Protein AF-A0A8T1A7E8-F1 (afdb_monomer_lite)

pLDDT: mean 85.52, std 10.25, range [52.66, 98.12]

Radius of gyration: 16.49 Å; chains: 1; bounding box: 48×27×38 Å

Sequence (115 aa):
MAKSTIYSALDLRDGFYQILMRESDIALTVVSTPSGMLWDSVRDFAPSYFDDVFVHSRAVNGKTDIEVHKEHLRKLLGLMRKHKLYANLKKCIFGASEIPILGCLIGKNGVRPDP

InterPro domains:
  IPR043128 Reverse transcriptase/Diguanylate cyclase domain [G3DSA:3.30.70.270] (1-112)
  IPR043502 DNA/RNA polymerase superfamily [SSF56672] (3-115)
  IPR053134 RNA-directed DNA polymerase homolog [PTHR24559] (2-99)

Foldseek 3Di:
DAPFQWKKKFFWDPDFDQAFDDPVCVQVVFDADPVGTCCVVCVVPDTDGDTMDMDTAQDDPNDHRVVRLVVVVVVVVVVCVVSVTHTPPVPIDGTDQWDDDPQWIAHNVGIGGDD

Secondary structure (DSSP, 8-state):
-TT--EEEEEEB-SS--SSBPPHHHHTTTPPEETTEETHHHHTTT---B--EEEEEE---TT--HHHHHHHHHHHHHHHHHHTT--B-TTT-EEEESEEEETTEEEETTEEEE--

Structure (mmCIF, N/CA/C/O backbone):
data_AF-A0A8T1A7E8-F1
#
_entry.id   AF-A0A8T1A7E8-F1
#
loop_
_atom_site.group_PDB
_atom_site.id
_atom_site.type_symbol
_atom_site.label_atom_id
_atom_site.label_alt_id
_atom_site.label_comp_id
_atom_site.label_asym_id
_atom_site.label_entity_id
_atom_site.label_seq_id
_atom_site.pdbx_PDB_ins_code
_atom_site.Cartn_x
_atom_site.Cartn_y
_atom_site.Cartn_z
_atom_site.occupancy
_atom_site.B_iso_or_equiv
_atom_site.auth_seq_id
_atom_site.auth_comp_id
_atom_site.auth_asym_id
_atom_site.auth_atom_id
_atom_site.pdbx_PDB_model_num
ATOM 1 N N . MET A 1 1 ? -5.672 11.685 5.316 1.00 55.97 1 MET A N 1
ATOM 2 C CA . MET A 1 1 ? -4.841 11.040 6.359 1.00 55.97 1 MET A CA 1
ATOM 3 C C . MET A 1 1 ? -5.065 11.605 7.759 1.00 55.97 1 MET A C 1
ATOM 5 O O . MET A 1 1 ? -5.181 10.810 8.682 1.00 55.97 1 MET A O 1
ATOM 9 N N . ALA A 1 2 ? -5.159 12.930 7.950 1.00 52.66 2 ALA A N 1
ATOM 10 C CA . ALA A 1 2 ? -5.427 13.503 9.273 1.00 52.66 2 ALA A CA 1
ATOM 11 C C . ALA A 1 2 ? -6.738 12.940 9.867 1.00 52.66 2 ALA A C 1
ATOM 13 O O . ALA A 1 2 ? -7.798 13.079 9.250 1.00 52.66 2 ALA A O 1
ATOM 14 N N . LYS A 1 3 ? -6.647 12.319 11.054 1.00 66.25 3 LYS A N 1
ATOM 15 C CA . LYS A 1 3 ? -7.718 11.656 11.838 1.00 66.25 3 LYS A CA 1
ATOM 16 C C . LYS A 1 3 ? -8.037 10.184 11.530 1.00 66.25 3 LYS A C 1
ATOM 18 O O . LYS A 1 3 ? -8.961 9.656 12.139 1.00 66.25 3 LYS A O 1
ATOM 23 N N . SER A 1 4 ? -7.316 9.509 10.637 1.00 74.94 4 SER A N 1
ATOM 24 C CA . SER A 1 4 ? -7.371 8.038 10.603 1.00 74.94 4 SER A CA 1
ATOM 25 C C . SER A 1 4 ? -6.609 7.464 11.804 1.00 74.94 4 SER A C 1
ATOM 27 O O . SER A 1 4 ? -5.580 8.007 12.191 1.00 74.94 4 SER A O 1
ATOM 29 N N . THR A 1 5 ? -7.113 6.390 12.414 1.00 84.56 5 THR A N 1
ATOM 30 C CA . THR A 1 5 ? -6.438 5.702 13.538 1.00 84.56 5 THR A CA 1
ATOM 31 C C . THR A 1 5 ? -5.891 4.330 13.150 1.00 84.56 5 THR A C 1
ATOM 33 O O . THR A 1 5 ? -5.144 3.728 13.917 1.00 84.56 5 THR A O 1
ATOM 36 N N . ILE A 1 6 ? -6.259 3.851 11.958 1.00 92.94 6 ILE A N 1
ATOM 37 C CA . ILE A 1 6 ? -5.949 2.519 11.456 1.00 92.94 6 ILE A CA 1
ATOM 38 C C . ILE A 1 6 ? -5.486 2.579 10.000 1.00 92.94 6 ILE A C 1
ATOM 40 O O . ILE A 1 6 ? -6.138 3.179 9.129 1.00 92.94 6 ILE A O 1
ATOM 44 N N . TYR A 1 7 ? -4.359 1.922 9.757 1.00 94.69 7 TYR A N 1
ATOM 45 C CA . TYR A 1 7 ? -3.601 1.964 8.521 1.00 94.69 7 TYR A CA 1
ATOM 46 C C . TYR A 1 7 ? -3.218 0.550 8.078 1.00 94.69 7 TYR A C 1
ATOM 48 O O . TYR A 1 7 ? -3.022 -0.340 8.901 1.00 94.69 7 TYR A O 1
ATOM 56 N N . SER A 1 8 ? -3.105 0.343 6.771 1.00 96.00 8 SER A N 1
ATOM 57 C CA . SER A 1 8 ? -2.500 -0.852 6.185 1.00 96.00 8 SER A CA 1
ATOM 58 C C . SER A 1 8 ? -1.569 -0.439 5.050 1.00 96.00 8 SER A C 1
ATOM 60 O O . SER A 1 8 ? -1.870 0.513 4.331 1.00 96.00 8 SER A O 1
ATOM 62 N N . ALA A 1 9 ? -0.474 -1.166 4.885 1.00 94.56 9 ALA A N 1
ATOM 63 C CA . ALA A 1 9 ? 0.469 -1.036 3.784 1.00 94.56 9 ALA A CA 1
ATOM 64 C C . ALA A 1 9 ? 0.556 -2.390 3.077 1.00 94.56 9 ALA A C 1
ATOM 66 O O . ALA A 1 9 ? 0.787 -3.412 3.724 1.00 94.56 9 ALA A O 1
ATOM 67 N N . LEU A 1 10 ? 0.297 -2.418 1.774 1.00 94.12 10 LEU A N 1
ATOM 68 C CA . LEU A 1 10 ? 0.374 -3.627 0.966 1.00 94.12 10 LEU A CA 1
ATOM 69 C C . LEU A 1 10 ? 1.539 -3.492 -0.006 1.00 94.12 10 LEU A C 1
ATOM 71 O O . LEU A 1 10 ? 1.404 -2.804 -1.014 1.00 94.12 10 LEU A O 1
ATOM 75 N N . ASP A 1 11 ? 2.620 -4.204 0.286 1.00 91.56 11 ASP A N 1
ATOM 76 C CA . ASP A 1 11 ? 3.763 -4.376 -0.611 1.00 91.56 11 ASP A CA 1
ATOM 77 C C . ASP A 1 11 ? 3.347 -5.289 -1.771 1.00 91.56 11 ASP A C 1
ATOM 79 O O . ASP A 1 11 ? 2.941 -6.441 -1.565 1.00 91.56 11 ASP A O 1
ATOM 83 N N . LEU A 1 12 ? 3.356 -4.766 -2.996 1.00 90.12 12 LEU A N 1
ATOM 84 C CA . LEU A 1 12 ? 3.111 -5.537 -4.209 1.00 90.12 12 LEU A CA 1
ATOM 85 C C . LEU A 1 12 ? 4.342 -6.405 -4.511 1.00 90.12 12 LEU A C 1
ATOM 87 O O . LEU A 1 12 ? 5.474 -5.955 -4.422 1.00 90.12 12 LEU A O 1
ATOM 91 N N . ARG A 1 13 ? 4.106 -7.677 -4.867 1.00 81.38 13 ARG A N 1
ATOM 92 C CA . ARG A 1 13 ? 5.120 -8.741 -4.991 1.00 81.38 13 ARG A CA 1
ATOM 93 C C . ARG A 1 13 ? 6.421 -8.268 -5.650 1.00 81.38 13 ARG A C 1
ATOM 95 O O . ARG A 1 13 ? 6.360 -7.650 -6.708 1.00 81.38 13 ARG A O 1
ATOM 102 N N . ASP A 1 14 ? 7.532 -8.762 -5.087 1.00 61.66 14 ASP A N 1
ATOM 103 C CA . ASP A 1 14 ? 8.968 -8.489 -5.328 1.00 61.66 14 ASP A CA 1
ATOM 104 C C . ASP A 1 14 ? 9.472 -8.371 -6.794 1.00 61.66 14 ASP A C 1
ATOM 106 O O . ASP A 1 14 ? 10.647 -8.091 -7.014 1.00 61.66 14 ASP A O 1
ATOM 110 N N . GLY A 1 15 ? 8.628 -8.575 -7.808 1.00 54.75 15 GLY A N 1
ATOM 111 C CA . GLY A 1 15 ? 8.906 -8.274 -9.212 1.00 54.75 15 GLY A CA 1
ATOM 112 C C . GLY A 1 15 ? 8.072 -7.080 -9.672 1.00 54.75 15 GLY A C 1
ATOM 113 O O . GLY A 1 15 ? 6.947 -7.253 -10.142 1.00 54.75 15 GLY A O 1
ATOM 114 N N . PHE A 1 16 ? 8.628 -5.882 -9.522 1.00 63.12 16 PHE A N 1
ATOM 115 C CA . PHE A 1 16 ? 8.121 -4.611 -10.038 1.00 63.12 16 PHE A CA 1
ATOM 116 C C . PHE A 1 16 ? 7.758 -4.686 -11.530 1.00 63.12 16 PHE A C 1
ATOM 118 O O . PHE A 1 16 ? 8.592 -4.379 -12.363 1.00 63.12 16 PHE A O 1
ATOM 125 N N . TYR A 1 17 ? 6.534 -5.096 -11.875 1.00 65.56 17 TYR A N 1
ATOM 126 C CA . TYR A 1 17 ? 5.977 -5.032 -13.243 1.00 65.56 17 TYR A CA 1
ATOM 127 C C . TYR A 1 17 ? 4.440 -4.952 -13.255 1.00 65.56 17 TYR A C 1
ATOM 129 O O . TYR A 1 17 ? 3.800 -5.199 -14.276 1.00 65.56 17 TYR A O 1
ATOM 137 N N . GLN A 1 18 ? 3.813 -4.682 -12.106 1.00 79.94 18 GLN A N 1
ATOM 138 C CA . GLN A 1 18 ? 2.362 -4.845 -11.963 1.00 79.94 18 GLN A CA 1
ATOM 139 C C . GLN A 1 18 ? 1.582 -3.568 -12.293 1.00 79.94 18 GLN A C 1
ATOM 141 O O . GLN A 1 18 ? 0.502 -3.639 -12.878 1.00 79.94 18 GLN A O 1
ATOM 146 N N . ILE A 1 19 ? 2.126 -2.403 -11.928 1.00 81.50 19 ILE A N 1
ATOM 147 C CA . ILE A 1 19 ? 1.506 -1.096 -12.162 1.00 81.50 19 ILE A CA 1
ATOM 148 C C . ILE A 1 19 ? 2.589 -0.145 -12.666 1.00 81.50 19 ILE A C 1
ATOM 150 O O . ILE A 1 19 ? 3.435 0.299 -11.890 1.00 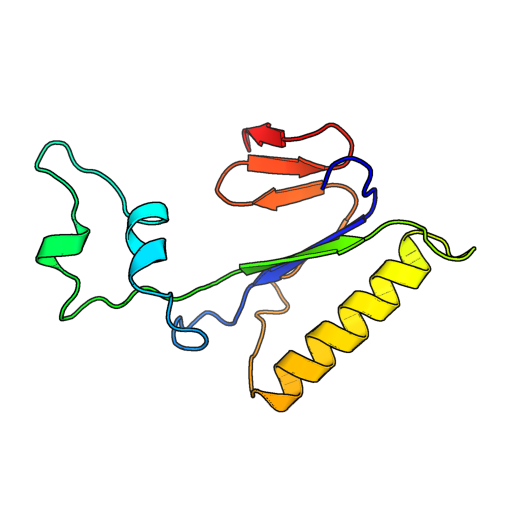81.50 19 ILE A O 1
ATOM 154 N N . LEU A 1 20 ? 2.583 0.134 -13.972 1.00 84.88 20 LEU A N 1
ATOM 155 C CA . LEU A 1 20 ? 3.486 1.113 -14.575 1.00 84.88 20 LEU A CA 1
ATOM 156 C C . LEU A 1 20 ? 3.120 2.509 -14.065 1.00 84.88 20 LEU A C 1
ATOM 158 O O . LEU A 1 20 ? 1.949 2.899 -14.101 1.00 84.88 20 LEU A O 1
ATOM 162 N N . MET A 1 21 ? 4.114 3.248 -13.581 1.00 84.94 21 MET A N 1
ATOM 163 C CA . MET A 1 21 ? 3.893 4.604 -13.102 1.00 84.94 21 MET A CA 1
ATOM 164 C C . MET A 1 21 ? 3.560 5.535 -14.272 1.00 84.94 21 MET A C 1
ATOM 166 O O . MET A 1 21 ? 4.097 5.401 -15.372 1.00 84.94 21 MET A O 1
ATOM 170 N N . ARG A 1 22 ? 2.666 6.500 -14.041 1.00 84.06 22 ARG A N 1
ATOM 171 C CA . ARG A 1 22 ? 2.383 7.537 -15.033 1.00 84.06 22 ARG A CA 1
ATOM 172 C C . ARG A 1 22 ? 3.620 8.409 -15.215 1.00 84.06 22 ARG A C 1
ATOM 174 O O . ARG A 1 22 ? 4.218 8.824 -14.233 1.00 84.06 22 ARG A O 1
ATOM 181 N N . GLU A 1 23 ? 3.944 8.758 -16.455 1.00 81.81 23 GLU A N 1
ATOM 182 C CA . GLU A 1 23 ? 5.158 9.522 -16.784 1.00 81.81 23 GLU A CA 1
ATOM 183 C C . GLU A 1 23 ? 5.311 10.830 -16.000 1.00 81.81 23 GLU A C 1
ATOM 185 O O . GLU A 1 23 ? 6.417 11.166 -15.588 1.00 81.81 23 GLU A O 1
ATOM 190 N N . SER A 1 24 ? 4.204 11.535 -15.743 1.00 83.19 24 SER A N 1
ATOM 191 C CA . SER A 1 24 ? 4.197 12.773 -14.952 1.00 83.19 24 SER A CA 1
ATOM 192 C C . SER A 1 24 ? 4.639 12.583 -13.502 1.00 83.19 24 SER A C 1
ATOM 194 O O . SER A 1 24 ? 5.091 13.538 -12.879 1.00 83.19 24 SER A O 1
ATOM 196 N N . ASP A 1 25 ? 4.496 11.371 -12.967 1.00 83.44 25 ASP A N 1
ATOM 197 C CA . ASP A 1 25 ? 4.670 11.081 -11.546 1.00 83.44 25 ASP A CA 1
ATOM 198 C C . ASP A 1 25 ? 6.044 10.444 -11.272 1.00 83.44 25 ASP A C 1
ATOM 200 O O . ASP A 1 25 ? 6.504 10.437 -10.135 1.00 83.44 25 ASP A O 1
ATOM 204 N N . ILE A 1 26 ? 6.751 9.986 -12.315 1.00 79.81 26 ILE A N 1
ATOM 205 C CA . ILE A 1 26 ? 8.066 9.336 -12.193 1.00 79.81 26 ILE A CA 1
ATOM 206 C C . ILE A 1 26 ? 9.127 10.288 -11.635 1.00 79.81 26 ILE A C 1
ATOM 208 O O . ILE A 1 26 ? 9.948 9.892 -10.811 1.00 79.81 26 ILE A O 1
ATOM 212 N N . ALA A 1 27 ? 9.091 11.566 -12.018 1.00 77.00 27 ALA A N 1
ATOM 213 C CA . ALA A 1 27 ? 10.021 12.562 -11.484 1.00 77.00 27 ALA A CA 1
ATOM 214 C C . ALA A 1 27 ? 9.897 12.735 -9.955 1.00 77.00 27 ALA A C 1
ATOM 216 O O . ALA A 1 27 ? 10.846 13.179 -9.315 1.00 77.00 27 ALA A O 1
ATOM 217 N N . LEU A 1 28 ? 8.760 12.350 -9.357 1.00 77.94 28 LEU A N 1
ATOM 218 C CA . LEU A 1 28 ? 8.539 12.406 -7.908 1.00 77.94 28 LEU A CA 1
ATOM 219 C C . LEU A 1 28 ? 9.206 11.246 -7.158 1.00 77.94 28 LEU A C 1
ATOM 221 O O . LEU A 1 28 ? 9.358 11.322 -5.941 1.00 77.94 28 LEU A O 1
ATOM 225 N N . THR A 1 29 ? 9.598 10.183 -7.862 1.00 72.31 29 THR A N 1
ATOM 226 C CA . THR A 1 29 ? 10.265 9.007 -7.282 1.00 72.31 29 THR A CA 1
ATOM 227 C C . THR A 1 29 ? 11.743 8.919 -7.650 1.00 72.31 29 THR A C 1
ATOM 229 O O . THR A 1 29 ? 12.435 7.997 -7.225 1.00 72.31 29 THR A O 1
ATOM 232 N N . VAL A 1 30 ? 12.238 9.836 -8.481 1.00 73.38 30 VAL A N 1
ATOM 233 C CA . VAL A 1 30 ? 13.597 9.784 -9.021 1.00 73.38 30 VAL A CA 1
ATOM 234 C C . VAL A 1 30 ? 14.608 10.382 -8.053 1.00 73.38 30 VAL A C 1
ATOM 236 O O . VAL A 1 30 ? 14.419 11.457 -7.488 1.00 73.38 30 VAL A O 1
ATOM 239 N N . VAL A 1 31 ? 15.740 9.693 -7.922 1.00 69.56 31 VAL A N 1
ATOM 240 C CA . VAL A 1 31 ? 16.895 10.181 -7.170 1.00 69.56 31 VAL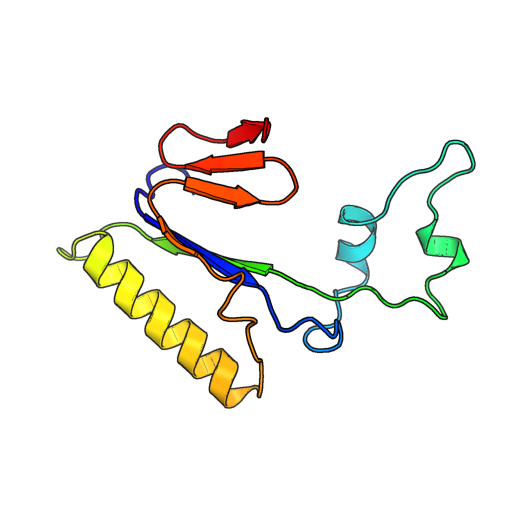 A CA 1
ATOM 241 C C . VAL A 1 31 ? 17.626 11.246 -7.989 1.00 69.56 31 VAL A C 1
ATOM 243 O O . VAL A 1 31 ? 18.044 11.008 -9.126 1.00 69.56 31 VAL A O 1
ATOM 246 N N . SER A 1 32 ? 17.796 12.427 -7.396 1.00 67.88 32 SER A N 1
ATOM 247 C CA . SER A 1 32 ? 18.648 13.480 -7.948 1.00 67.88 32 SER A CA 1
ATOM 248 C C . SER A 1 32 ? 20.108 13.203 -7.598 1.00 67.88 32 SER A C 1
ATOM 250 O O . SER A 1 32 ? 20.434 12.913 -6.447 1.00 67.88 32 SER A O 1
ATOM 252 N N . THR A 1 33 ? 20.992 13.295 -8.589 1.00 71.75 33 THR A N 1
ATOM 253 C CA . THR A 1 33 ? 22.444 13.201 -8.395 1.00 71.75 33 THR A CA 1
ATOM 254 C C . THR A 1 33 ? 23.078 14.584 -8.561 1.00 71.75 33 THR A C 1
ATOM 256 O O . THR A 1 33 ? 22.492 15.438 -9.230 1.00 71.75 33 THR A O 1
ATOM 259 N N . PRO A 1 34 ? 24.294 14.833 -8.037 1.00 78.75 34 PRO A N 1
ATOM 260 C CA . PRO A 1 34 ? 25.016 16.085 -8.296 1.00 78.75 34 PRO A CA 1
ATOM 261 C C . PRO A 1 34 ? 25.212 16.389 -9.792 1.00 78.75 34 PRO A C 1
ATOM 263 O O . PRO A 1 34 ? 25.348 17.544 -10.177 1.00 78.75 34 PRO A O 1
ATOM 266 N N . SER A 1 35 ? 25.208 15.351 -10.633 1.00 75.75 35 SER A N 1
ATOM 267 C CA . SER A 1 35 ? 25.308 15.420 -12.096 1.00 75.75 35 SER A CA 1
ATOM 268 C C . SER A 1 35 ? 23.972 15.624 -12.824 1.00 75.75 35 SER A C 1
ATOM 270 O O . SER A 1 35 ? 23.967 15.721 -14.047 1.00 75.75 35 SER A O 1
ATOM 272 N N . GLY A 1 36 ? 22.846 15.688 -12.107 1.00 69.19 36 GLY A N 1
ATOM 273 C CA . GLY A 1 36 ? 21.511 15.853 -12.681 1.00 69.19 36 GLY A CA 1
ATOM 274 C C . GLY A 1 36 ? 20.536 14.735 -12.306 1.00 69.19 36 GLY A C 1
ATOM 275 O O . GLY A 1 36 ? 20.834 13.840 -11.508 1.00 69.19 36 GLY A O 1
ATOM 276 N N . MET A 1 37 ? 19.335 14.805 -12.877 1.00 71.44 37 MET A N 1
ATOM 277 C CA . MET A 1 37 ? 18.270 13.834 -12.641 1.00 71.44 37 MET A CA 1
ATOM 278 C C . MET A 1 37 ? 18.531 12.565 -13.460 1.00 71.44 37 MET A C 1
ATOM 280 O O . MET A 1 37 ? 18.650 12.631 -14.680 1.00 71.44 37 MET A O 1
ATOM 284 N N . LEU A 1 38 ? 18.613 11.404 -12.803 1.00 71.88 38 LEU A N 1
ATOM 285 C CA . LEU A 1 38 ? 18.974 10.150 -13.480 1.00 71.88 38 LEU A CA 1
ATOM 286 C C . LEU A 1 38 ? 17.928 9.714 -14.524 1.00 71.88 38 LEU A C 1
ATOM 288 O O . LEU A 1 38 ? 18.263 9.040 -15.494 1.00 71.88 38 LEU A O 1
ATOM 292 N N . TRP A 1 39 ? 16.671 10.124 -14.336 1.00 72.81 39 TRP A N 1
ATOM 293 C CA . TRP A 1 39 ? 15.517 9.700 -15.131 1.00 72.81 39 TRP A CA 1
ATOM 294 C C . TRP A 1 39 ? 15.672 9.885 -16.636 1.00 72.81 39 TRP A C 1
ATOM 296 O O . TRP A 1 39 ? 15.491 8.922 -17.382 1.00 72.81 39 TRP A O 1
ATOM 306 N N . ASP A 1 40 ? 16.053 11.087 -17.074 1.00 72.31 40 ASP A N 1
ATOM 307 C CA . ASP A 1 40 ? 16.125 11.416 -18.501 1.00 72.31 40 ASP A CA 1
ATOM 308 C C . ASP A 1 40 ? 17.130 10.523 -19.242 1.00 72.31 40 ASP A C 1
ATOM 310 O O . ASP A 1 40 ? 16.982 10.278 -20.434 1.00 72.31 40 ASP A O 1
ATOM 314 N N . SER A 1 41 ? 18.128 9.989 -18.527 1.00 74.00 41 SER A N 1
ATOM 315 C CA . SER A 1 41 ? 19.163 9.122 -19.100 1.00 74.00 41 SER A CA 1
ATOM 316 C C . SER A 1 41 ? 18.781 7.640 -19.145 1.00 74.00 41 SER A C 1
ATOM 318 O O . SER A 1 41 ? 19.418 6.880 -19.870 1.00 74.00 41 SER A O 1
ATOM 320 N N . VAL A 1 42 ? 17.794 7.198 -18.354 1.00 78.19 42 VAL A N 1
ATOM 321 C CA . VAL A 1 42 ? 17.503 5.761 -18.151 1.00 78.19 42 VAL A CA 1
ATOM 322 C C . VAL A 1 42 ? 16.083 5.346 -18.522 1.00 78.19 42 VAL A C 1
ATOM 324 O O . VAL A 1 42 ? 15.795 4.151 -18.581 1.00 78.19 42 VAL A O 1
ATOM 327 N N . ARG A 1 43 ? 15.196 6.306 -18.805 1.00 77.31 43 ARG A N 1
ATOM 328 C CA . ARG A 1 43 ? 13.771 6.073 -19.080 1.00 77.31 43 ARG A CA 1
ATOM 329 C C . ARG A 1 43 ? 13.497 4.978 -20.114 1.00 77.31 43 ARG A C 1
ATOM 331 O O . ARG A 1 43 ? 12.558 4.206 -19.933 1.00 77.31 43 ARG A O 1
ATOM 338 N N . ASP A 1 44 ? 14.304 4.903 -21.167 1.00 79.31 44 ASP A N 1
ATOM 339 C CA . ASP A 1 44 ? 14.067 3.986 -22.288 1.00 79.31 44 ASP A CA 1
ATOM 340 C C . ASP A 1 44 ? 14.308 2.509 -21.933 1.00 79.31 44 ASP A C 1
ATOM 342 O O . ASP A 1 44 ? 13.782 1.620 -22.601 1.00 79.31 44 ASP A O 1
ATOM 346 N N . PHE A 1 45 ? 15.081 2.226 -20.878 1.00 81.19 45 PHE A N 1
ATOM 347 C CA . PHE A 1 45 ? 15.455 0.859 -20.492 1.00 81.19 45 PHE A CA 1
ATOM 348 C C . PHE A 1 45 ? 15.252 0.537 -19.002 1.00 81.19 45 PHE A C 1
ATOM 350 O O . PHE A 1 45 ? 15.421 -0.616 -18.603 1.00 81.19 45 PHE A O 1
ATOM 357 N N . ALA A 1 46 ? 14.852 1.513 -18.182 1.00 80.25 46 ALA A N 1
ATOM 358 C CA . ALA A 1 46 ? 14.572 1.357 -16.754 1.00 80.25 46 ALA A CA 1
ATOM 359 C C . ALA A 1 46 ? 13.207 1.977 -16.375 1.00 80.25 46 ALA A C 1
ATOM 361 O O . ALA A 1 46 ? 13.159 3.040 -15.752 1.00 80.25 46 ALA A O 1
ATOM 362 N N . PRO A 1 47 ? 12.077 1.345 -16.754 1.00 78.62 47 PRO A N 1
ATOM 363 C CA . PRO A 1 47 ? 10.748 1.834 -16.395 1.00 78.62 47 PRO A CA 1
ATOM 364 C C . PRO A 1 47 ? 10.489 1.761 -14.883 1.00 78.62 47 PRO A C 1
ATOM 366 O O . PRO A 1 47 ? 10.849 0.783 -14.226 1.00 78.62 47 PRO A O 1
ATOM 369 N N . SER A 1 48 ? 9.797 2.773 -14.353 1.00 81.50 48 SER A N 1
ATOM 370 C CA . SER A 1 48 ? 9.399 2.852 -12.942 1.00 81.50 48 SER A CA 1
ATOM 371 C C . SER A 1 48 ? 8.022 2.231 -12.704 1.00 81.50 48 SER A C 1
ATOM 373 O O . SER A 1 48 ? 7.065 2.493 -13.440 1.00 81.50 48 SER A O 1
ATOM 375 N N . TYR A 1 49 ? 7.897 1.458 -11.629 1.00 82.38 49 TYR A N 1
ATOM 376 C CA . TYR A 1 49 ? 6.649 0.811 -11.223 1.00 82.38 49 TYR A CA 1
ATOM 377 C C . TYR A 1 49 ? 6.274 1.198 -9.799 1.00 82.38 49 TYR A C 1
ATOM 379 O O . TYR A 1 49 ? 7.127 1.550 -8.991 1.00 82.38 49 TYR A O 1
ATOM 387 N N . PHE A 1 50 ? 4.984 1.105 -9.505 1.00 83.19 50 PHE A N 1
ATOM 388 C CA . PHE A 1 50 ? 4.436 1.334 -8.175 1.00 83.19 50 PHE A CA 1
ATOM 389 C C . PHE A 1 50 ? 4.542 0.059 -7.315 1.00 83.19 50 PHE A C 1
ATOM 391 O O . PHE A 1 50 ? 4.159 -1.019 -7.781 1.00 83.19 50 PHE A O 1
ATOM 398 N N . ASP A 1 51 ? 5.038 0.183 -6.082 1.00 83.31 51 ASP A N 1
ATOM 399 C CA . ASP A 1 51 ? 5.281 -0.907 -5.122 1.00 83.31 51 ASP A CA 1
ATOM 400 C C . ASP A 1 51 ? 4.232 -1.014 -4.020 1.00 83.31 51 ASP A C 1
ATOM 402 O O . ASP A 1 51 ? 3.716 -2.104 -3.796 1.00 83.31 51 ASP A O 1
ATOM 406 N N . ASP A 1 52 ? 3.899 0.081 -3.341 1.00 88.12 52 ASP A N 1
ATOM 407 C CA . ASP A 1 52 ? 3.124 0.020 -2.101 1.00 88.12 52 ASP A CA 1
ATOM 408 C C . ASP A 1 52 ? 1.728 0.628 -2.222 1.00 88.12 52 ASP A C 1
ATOM 410 O O . ASP A 1 52 ? 1.552 1.802 -2.543 1.00 88.12 52 ASP A O 1
ATOM 414 N N . VAL A 1 53 ? 0.697 -0.129 -1.841 1.00 91.38 53 VAL A N 1
ATOM 415 C CA . VAL A 1 53 ? -0.661 0.409 -1.687 1.00 91.38 53 VAL A CA 1
ATOM 416 C C . VAL A 1 53 ? -0.964 0.690 -0.220 1.00 91.38 53 VAL A C 1
ATOM 418 O O . VAL A 1 53 ? -1.100 -0.224 0.595 1.00 91.38 53 VAL A O 1
ATOM 421 N N . PHE A 1 54 ? -1.175 1.964 0.106 1.00 92.81 54 PHE A N 1
ATOM 422 C CA . PHE A 1 54 ? -1.537 2.399 1.453 1.00 92.81 54 PHE A CA 1
ATOM 423 C C . PHE A 1 54 ? -3.048 2.579 1.612 1.00 92.81 54 PHE A C 1
ATOM 425 O O . PHE A 1 54 ? -3.716 3.229 0.807 1.00 92.81 54 PHE A O 1
ATOM 432 N N . VAL A 1 55 ? -3.596 2.044 2.702 1.00 94.69 55 VAL A N 1
ATOM 433 C CA . VAL A 1 55 ? -5.009 2.174 3.067 1.00 94.69 55 VAL A CA 1
ATOM 434 C C . VAL A 1 55 ? -5.109 2.849 4.421 1.00 94.69 55 VAL A C 1
ATOM 436 O O . VAL A 1 55 ? -4.579 2.354 5.409 1.00 94.69 55 VAL A O 1
ATOM 439 N N . HIS A 1 56 ? -5.863 3.940 4.496 1.00 92.56 56 HIS A N 1
ATOM 440 C CA . HIS A 1 56 ? -6.245 4.564 5.758 1.00 92.56 56 HIS A CA 1
ATOM 441 C C . HIS A 1 56 ? -7.764 4.724 5.797 1.00 92.56 56 HIS A C 1
ATOM 443 O O . HIS A 1 56 ? -8.406 4.977 4.778 1.00 92.56 56 HIS A O 1
ATOM 449 N N . SER A 1 57 ? -8.360 4.543 6.971 1.00 91.69 57 SER A N 1
ATOM 450 C CA . SER A 1 57 ? -9.821 4.568 7.120 1.00 91.69 57 SER A CA 1
ATOM 451 C C . SER A 1 57 ? -10.241 5.387 8.324 1.00 91.69 57 SER A C 1
ATOM 453 O O . SER A 1 57 ? -9.433 5.649 9.215 1.00 91.69 57 SER A O 1
ATOM 455 N N . ARG A 1 58 ? -11.488 5.848 8.314 1.00 90.50 58 ARG A N 1
ATOM 456 C CA . ARG A 1 58 ? -12.087 6.594 9.416 1.00 90.50 58 ARG A CA 1
ATOM 457 C C . ARG A 1 58 ? -13.567 6.265 9.527 1.00 90.50 58 ARG A C 1
ATOM 459 O O . ARG A 1 58 ? -14.202 5.975 8.515 1.00 90.50 58 ARG A O 1
ATOM 466 N N . ALA A 1 59 ? -14.089 6.376 10.733 1.00 91.19 59 ALA A N 1
ATOM 467 C CA . ALA A 1 59 ? -15.469 6.166 11.091 1.00 91.19 59 ALA A CA 1
ATOM 468 C C . ALA A 1 59 ? -16.353 7.094 10.264 1.00 91.19 59 ALA A C 1
ATOM 470 O O . ALA A 1 59 ? -16.119 8.306 10.182 1.00 91.19 59 ALA A O 1
ATOM 471 N N . VAL A 1 60 ? -17.356 6.495 9.637 1.00 91.44 60 VAL A N 1
ATOM 472 C CA . VAL A 1 60 ? -18.374 7.164 8.831 1.00 91.44 60 VAL A CA 1
ATOM 473 C C . VAL A 1 60 ? -19.678 6.387 8.971 1.00 91.44 60 VAL A C 1
ATOM 475 O O . VAL A 1 60 ? -19.662 5.171 9.156 1.00 91.44 60 VAL A O 1
ATOM 478 N N . ASN A 1 61 ? -20.816 7.076 8.869 1.00 90.81 61 ASN A N 1
ATOM 479 C CA . ASN A 1 61 ? -22.147 6.454 8.833 1.00 90.81 61 ASN A CA 1
ATOM 480 C C . ASN A 1 61 ? -22.433 5.512 10.023 1.00 90.81 61 ASN A C 1
ATOM 482 O O . ASN A 1 61 ? -22.987 4.432 9.841 1.00 90.81 61 ASN A O 1
ATOM 486 N N . GLY A 1 62 ? -22.004 5.896 11.231 1.00 92.50 62 GLY A N 1
ATOM 487 C CA . GLY A 1 62 ? -22.200 5.105 12.453 1.00 92.50 62 GLY A CA 1
ATOM 488 C C . GLY A 1 62 ? -21.284 3.882 12.600 1.00 92.50 62 GLY A C 1
ATOM 489 O O . GLY A 1 62 ? -21.368 3.199 13.613 1.00 92.50 62 GLY A O 1
ATOM 490 N N . LYS A 1 63 ? -20.398 3.617 11.632 1.00 94.50 63 LYS A N 1
ATOM 491 C CA . LYS A 1 63 ? -19.405 2.537 11.699 1.00 94.50 63 LYS A CA 1
ATOM 492 C C . LYS A 1 63 ? -18.126 3.002 12.382 1.00 94.50 63 LYS A C 1
ATOM 494 O O . LYS A 1 63 ? -17.693 4.139 12.195 1.00 94.50 63 LYS A O 1
ATOM 499 N N . THR A 1 64 ? -17.486 2.097 13.107 1.00 93.88 64 THR A N 1
ATOM 500 C CA . THR A 1 64 ? -16.151 2.269 13.691 1.00 93.88 64 THR A CA 1
ATOM 501 C C . THR A 1 64 ? -15.060 2.323 12.617 1.00 93.88 64 THR A C 1
ATOM 503 O O . THR A 1 64 ? -15.235 1.840 11.494 1.00 93.88 64 THR A O 1
ATOM 506 N N . ASP A 1 65 ? -13.888 2.857 12.975 1.00 92.31 65 ASP A N 1
ATOM 507 C CA . ASP A 1 65 ? -12.711 2.894 12.094 1.00 92.31 65 ASP A CA 1
ATOM 508 C C . ASP A 1 65 ? -12.363 1.499 11.541 1.00 92.31 65 ASP A C 1
ATOM 510 O O . ASP A 1 65 ? -12.063 1.358 10.356 1.00 92.31 65 ASP A O 1
ATOM 514 N N . ILE A 1 66 ? -12.462 0.460 12.379 1.00 93.94 66 ILE A N 1
ATOM 515 C CA . ILE A 1 66 ? -12.158 -0.935 12.028 1.00 93.94 66 ILE A CA 1
ATOM 516 C C . ILE A 1 66 ? -13.163 -1.499 11.021 1.00 93.94 66 ILE A C 1
ATOM 518 O O . ILE A 1 66 ? -12.769 -2.194 10.083 1.00 93.94 66 ILE A O 1
ATOM 522 N N . GLU A 1 67 ? -14.457 -1.233 11.200 1.00 95.88 67 GLU A N 1
ATOM 523 C CA . GLU A 1 67 ? -15.497 -1.721 10.288 1.00 95.88 67 GLU A CA 1
ATOM 524 C C . GLU A 1 67 ? -15.324 -1.128 8.892 1.00 95.88 67 GLU A C 1
ATOM 526 O O . GLU A 1 67 ? -15.299 -1.868 7.906 1.00 95.88 67 GLU A O 1
ATOM 531 N N . VAL A 1 68 ? -15.097 0.186 8.815 1.00 96.06 68 VAL A N 1
ATOM 532 C CA . VAL A 1 68 ? -14.806 0.872 7.550 1.00 96.06 68 VAL A CA 1
ATOM 533 C C . VAL A 1 68 ? -13.506 0.345 6.937 1.00 96.06 68 VAL A C 1
ATOM 535 O O . VAL A 1 68 ? -13.449 0.071 5.739 1.00 96.06 68 VAL A O 1
ATOM 538 N N . HIS A 1 69 ? -12.466 0.128 7.749 1.00 96.31 69 HIS A N 1
ATOM 539 C CA . HIS A 1 69 ? -11.186 -0.381 7.258 1.00 96.31 69 HIS A CA 1
ATOM 540 C C . HIS A 1 69 ? -11.306 -1.782 6.650 1.00 96.31 69 HIS A C 1
ATOM 542 O O . HIS A 1 69 ? -10.748 -2.046 5.584 1.00 96.31 69 HIS A O 1
ATOM 548 N N . LYS A 1 70 ? -12.095 -2.671 7.265 1.00 97.25 70 LYS A N 1
ATOM 549 C CA . LYS A 1 70 ? -12.399 -3.994 6.698 1.00 97.25 70 LYS A CA 1
ATOM 550 C C . LYS A 1 70 ? -13.121 -3.888 5.353 1.00 97.25 70 LYS A C 1
ATOM 552 O O . LYS A 1 70 ? -12.846 -4.682 4.456 1.00 97.25 70 LYS A O 1
ATOM 557 N N . GLU A 1 71 ? -14.032 -2.932 5.187 1.00 97.19 71 GLU A N 1
ATOM 558 C CA . GLU A 1 71 ? -14.726 -2.694 3.913 1.00 97.19 71 GLU A CA 1
ATOM 559 C C . GLU A 1 71 ? -13.776 -2.189 2.823 1.00 97.19 71 GLU A C 1
ATOM 561 O O . GLU A 1 71 ? -13.784 -2.721 1.709 1.00 97.19 71 GLU A O 1
ATOM 566 N N . HIS A 1 72 ? -12.905 -1.233 3.152 1.00 97.25 72 HIS A N 1
ATOM 567 C CA . HIS A 1 72 ? -11.877 -0.745 2.234 1.00 97.25 72 HIS A CA 1
ATOM 568 C C . HIS A 1 72 ? -10.916 -1.858 1.806 1.00 97.25 72 HIS A C 1
ATOM 570 O O . HIS A 1 72 ? -10.686 -2.025 0.607 1.00 97.25 72 HIS A O 1
ATOM 576 N N . LEU A 1 73 ? -10.427 -2.672 2.748 1.00 97.62 73 LEU A N 1
ATOM 577 C CA . LEU A 1 73 ? -9.567 -3.815 2.434 1.00 97.62 73 LEU A CA 1
ATOM 578 C C . LEU A 1 73 ? -10.283 -4.844 1.554 1.00 97.62 73 LEU A C 1
ATOM 580 O O . LEU A 1 73 ? -9.703 -5.302 0.574 1.00 97.62 73 LEU A O 1
ATOM 584 N N . ARG A 1 74 ? -11.552 -5.179 1.828 1.00 98.12 74 ARG A N 1
ATOM 585 C CA . ARG A 1 74 ? -12.321 -6.094 0.962 1.00 98.12 74 ARG A CA 1
ATOM 586 C C . ARG A 1 74 ? -12.431 -5.568 -0.464 1.00 98.12 74 ARG A C 1
ATOM 588 O O . ARG A 1 74 ? -12.227 -6.330 -1.407 1.00 98.12 74 ARG A O 1
ATOM 595 N N . LYS A 1 75 ? -12.731 -4.276 -0.626 1.00 98.00 75 LYS A N 1
ATOM 596 C CA . LYS A 1 75 ? -12.824 -3.644 -1.945 1.00 98.00 75 LYS A CA 1
ATOM 597 C C . LYS A 1 75 ? -11.475 -3.658 -2.665 1.00 98.00 75 LYS A C 1
ATOM 599 O O . LYS A 1 75 ? -11.419 -4.076 -3.819 1.00 98.00 75 LYS A O 1
ATOM 604 N N . LEU A 1 76 ? -10.402 -3.257 -1.982 1.00 96.69 76 LEU A N 1
ATOM 605 C CA . LEU A 1 76 ? -9.049 -3.244 -2.537 1.00 96.69 76 LEU A CA 1
ATOM 606 C C . LEU A 1 76 ? -8.599 -4.648 -2.952 1.00 96.69 76 LEU A C 1
ATOM 608 O O . LEU A 1 76 ? -8.252 -4.857 -4.108 1.00 96.69 76 LEU A O 1
ATOM 612 N N . LEU A 1 77 ? -8.678 -5.631 -2.053 1.00 96.31 77 LEU A N 1
ATOM 613 C CA . LEU A 1 77 ? -8.282 -7.014 -2.336 1.00 96.31 77 LEU A CA 1
ATOM 614 C C . LEU A 1 77 ? -9.141 -7.648 -3.443 1.00 96.31 77 LEU A C 1
ATOM 616 O O . LEU A 1 77 ? -8.653 -8.476 -4.213 1.00 96.31 77 LEU A O 1
ATOM 620 N N . GLY A 1 78 ? -10.415 -7.257 -3.553 1.00 97.81 78 GLY A N 1
ATOM 621 C CA . GLY A 1 78 ? -11.286 -7.636 -4.666 1.00 97.81 78 GLY A CA 1
ATOM 622 C C . GLY A 1 78 ? -10.799 -7.084 -6.008 1.00 97.81 78 GLY A C 1
ATOM 623 O O . GLY A 1 78 ? -10.715 -7.833 -6.983 1.00 97.81 78 GLY A O 1
ATOM 624 N N . LEU A 1 79 ? -10.422 -5.802 -6.053 1.00 95.50 79 LEU A N 1
ATOM 625 C CA . LEU A 1 79 ? -9.833 -5.173 -7.240 1.00 95.50 79 LEU A CA 1
ATOM 626 C C . LEU A 1 79 ? -8.482 -5.797 -7.595 1.00 95.50 79 LEU A C 1
ATOM 628 O O . LEU A 1 79 ? -8.269 -6.152 -8.750 1.00 95.50 79 LEU A O 1
ATOM 632 N N . MET A 1 80 ? -7.607 -6.012 -6.612 1.00 93.75 80 MET A N 1
ATOM 633 C CA . MET A 1 80 ? -6.318 -6.668 -6.828 1.00 93.75 80 MET A CA 1
ATOM 634 C C . MET A 1 80 ? -6.502 -8.044 -7.465 1.00 93.75 80 MET A C 1
ATOM 636 O O . MET A 1 80 ? -5.905 -8.333 -8.496 1.00 93.75 80 MET A O 1
ATOM 640 N N . ARG A 1 81 ? -7.422 -8.858 -6.937 1.00 95.00 81 ARG A N 1
ATOM 641 C CA . ARG A 1 81 ? -7.756 -10.164 -7.519 1.00 95.00 81 ARG A CA 1
ATOM 642 C C . ARG A 1 81 ? -8.274 -10.047 -8.953 1.00 95.00 81 ARG A C 1
ATOM 644 O O . ARG A 1 81 ? -7.829 -10.799 -9.816 1.00 95.00 81 ARG A O 1
ATOM 651 N N . LYS A 1 82 ? -9.188 -9.106 -9.217 1.00 95.69 82 LYS A N 1
ATOM 652 C CA . LYS A 1 82 ? -9.746 -8.856 -10.558 1.00 95.69 82 LYS A CA 1
ATOM 653 C C . LYS A 1 82 ? -8.655 -8.487 -11.569 1.00 95.69 82 LYS A C 1
ATOM 655 O O . LYS A 1 82 ? -8.694 -8.962 -12.699 1.00 95.69 82 LYS A O 1
ATOM 660 N N . HIS A 1 83 ? -7.694 -7.664 -11.158 1.00 91.62 83 HIS A N 1
ATOM 661 C CA . HIS A 1 83 ? -6.607 -7.167 -12.004 1.00 91.62 83 HIS A CA 1
ATOM 662 C C . HIS A 1 83 ? -5.333 -8.021 -11.939 1.00 91.62 83 HIS A C 1
ATOM 664 O O . HIS A 1 83 ? -4.327 -7.640 -12.525 1.00 91.62 83 HIS A O 1
ATOM 670 N N . LYS A 1 84 ? -5.377 -9.187 -11.273 1.00 90.75 84 LYS A N 1
ATOM 671 C CA . LYS A 1 84 ? -4.226 -10.086 -11.081 1.00 90.75 84 LYS A CA 1
ATOM 672 C C . LYS A 1 84 ? -3.013 -9.371 -10.464 1.00 90.75 84 LYS A C 1
ATOM 674 O O . LYS A 1 84 ? -1.881 -9.624 -10.859 1.00 90.75 84 LYS A O 1
ATOM 679 N N . LEU A 1 85 ? -3.273 -8.495 -9.494 1.00 90.94 85 LEU A N 1
ATOM 680 C CA . LEU A 1 85 ? -2.261 -7.866 -8.653 1.00 90.94 85 LEU A CA 1
ATOM 681 C C . LEU A 1 85 ? -2.010 -8.735 -7.419 1.00 90.94 85 LEU A C 1
ATOM 683 O O . LEU A 1 85 ? -2.950 -9.172 -6.746 1.00 90.94 85 LEU A O 1
ATOM 687 N N . TYR A 1 86 ? -0.743 -8.960 -7.105 1.00 90.31 86 TYR A N 1
ATOM 688 C CA . TYR A 1 86 ? -0.291 -9.830 -6.030 1.00 90.31 86 TYR A CA 1
ATOM 689 C C . TYR A 1 86 ? 0.559 -9.045 -5.045 1.00 90.31 86 TYR A C 1
ATOM 691 O O . TYR A 1 86 ? 1.433 -8.283 -5.452 1.00 90.31 86 TY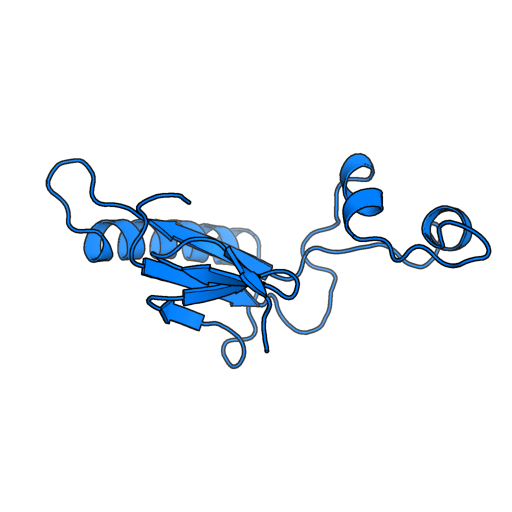R A O 1
ATOM 699 N N . ALA A 1 87 ? 0.330 -9.282 -3.756 1.00 91.88 87 ALA A N 1
ATOM 700 C CA . ALA A 1 87 ? 1.099 -8.692 -2.669 1.00 91.88 87 ALA A CA 1
ATOM 701 C C . ALA A 1 87 ? 2.103 -9.686 -2.072 1.00 91.88 87 ALA A C 1
ATOM 703 O O . ALA A 1 87 ? 1.838 -10.894 -2.020 1.00 91.88 87 ALA A O 1
ATOM 704 N N . ASN A 1 88 ? 3.240 -9.186 -1.592 1.00 91.69 88 ASN A N 1
ATOM 705 C CA . ASN A 1 88 ? 4.123 -9.928 -0.712 1.00 91.69 88 ASN A CA 1
ATOM 706 C C . ASN A 1 88 ? 3.551 -9.907 0.708 1.00 91.69 88 ASN A C 1
ATOM 708 O O . ASN A 1 88 ? 3.771 -8.983 1.491 1.00 91.69 88 ASN A O 1
ATOM 712 N N . LEU A 1 89 ? 2.824 -10.966 1.062 1.00 91.75 89 LEU A N 1
ATOM 713 C CA . LEU A 1 89 ? 2.156 -11.054 2.360 1.00 91.75 89 LEU A CA 1
ATOM 714 C C . LEU A 1 89 ? 3.116 -10.877 3.550 1.00 91.75 89 LEU A C 1
ATOM 716 O O . LEU A 1 89 ? 2.690 -10.380 4.585 1.00 91.75 89 LEU A O 1
ATOM 720 N N . LYS A 1 90 ? 4.397 -11.249 3.408 1.00 93.12 90 LYS A N 1
ATOM 721 C CA . LYS A 1 90 ? 5.397 -11.119 4.482 1.00 93.12 90 LYS A CA 1
ATOM 722 C C . LYS A 1 90 ? 5.789 -9.669 4.775 1.00 93.12 90 LYS A C 1
ATOM 724 O O . LYS A 1 90 ? 6.244 -9.398 5.879 1.00 93.12 90 LYS A O 1
ATOM 729 N N . LYS A 1 91 ? 5.647 -8.776 3.794 1.00 91.56 91 LYS A N 1
ATOM 730 C CA . LYS A 1 91 ? 5.983 -7.351 3.904 1.00 91.56 91 LYS A CA 1
ATOM 731 C C . LYS A 1 91 ? 4.756 -6.464 4.128 1.00 91.56 91 LYS A C 1
ATOM 733 O O . LYS A 1 91 ? 4.893 -5.310 4.510 1.00 91.56 91 LYS A O 1
ATOM 738 N N . CYS A 1 92 ? 3.552 -7.000 3.923 1.00 94.12 92 CYS A N 1
ATOM 739 C CA . CYS A 1 92 ? 2.314 -6.273 4.180 1.00 94.12 92 CYS A CA 1
ATOM 740 C C . CYS A 1 92 ? 2.095 -6.027 5.680 1.00 94.12 92 CYS A C 1
ATOM 742 O O . CYS A 1 92 ? 2.274 -6.920 6.507 1.00 94.12 92 CYS A O 1
ATOM 744 N N . ILE A 1 93 ? 1.579 -4.846 6.009 1.00 96.06 93 ILE A N 1
ATOM 745 C CA . ILE A 1 93 ? 1.141 -4.457 7.349 1.00 96.06 93 ILE A CA 1
ATOM 746 C C . ILE A 1 93 ? -0.368 -4.233 7.301 1.00 96.06 93 ILE A C 1
ATOM 748 O O . ILE A 1 93 ? -0.857 -3.488 6.454 1.00 96.06 93 ILE A O 1
ATOM 752 N N . PHE A 1 94 ? -1.118 -4.846 8.219 1.00 96.19 94 PHE A N 1
ATOM 753 C CA . PHE A 1 94 ? -2.573 -4.701 8.276 1.00 96.19 94 PHE A CA 1
ATOM 754 C C . PHE A 1 94 ? -3.044 -4.150 9.615 1.00 96.19 94 PHE A C 1
ATOM 756 O O . PHE A 1 94 ? -2.716 -4.688 10.669 1.00 96.19 94 PHE A O 1
ATOM 763 N N . GLY A 1 95 ? -3.890 -3.123 9.558 1.00 94.69 95 GLY A N 1
ATOM 764 C CA . GLY A 1 95 ? -4.614 -2.606 10.716 1.00 94.69 95 GLY A CA 1
ATOM 765 C C . GLY A 1 95 ? -3.739 -1.997 11.818 1.00 94.69 95 GLY A C 1
ATOM 766 O O . GLY A 1 95 ? -4.124 -2.045 12.983 1.00 94.69 95 GLY A O 1
ATOM 767 N N . ALA A 1 96 ? -2.581 -1.439 11.468 1.00 94.62 96 ALA A N 1
ATOM 768 C CA 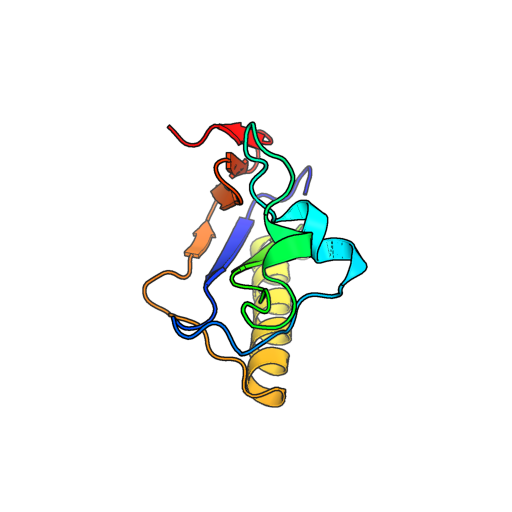. ALA A 1 96 ? -1.647 -0.827 12.406 1.00 94.62 96 ALA A CA 1
ATOM 769 C C . ALA A 1 96 ? -2.025 0.626 12.745 1.00 94.62 96 ALA A C 1
ATOM 771 O O . ALA A 1 96 ? -2.721 1.301 11.983 1.00 94.62 96 ALA A O 1
ATOM 772 N N . SER A 1 97 ? -1.542 1.128 13.886 1.00 92.19 97 SER A N 1
ATOM 773 C CA . SER A 1 97 ? -1.702 2.536 14.289 1.00 92.19 97 SER A CA 1
ATOM 774 C C . SER A 1 97 ? -0.724 3.489 13.595 1.00 92.19 97 SER A C 1
ATOM 776 O O . SER A 1 97 ? -0.956 4.700 13.571 1.00 92.19 97 SER A O 1
ATOM 778 N N . GLU A 1 98 ? 0.367 2.943 13.058 1.00 92.12 98 GLU A N 1
ATOM 779 C CA . GLU A 1 98 ? 1.361 3.633 12.242 1.00 92.12 98 GLU A CA 1
ATOM 780 C C . GLU A 1 98 ? 1.933 2.679 11.186 1.00 92.12 98 GLU A C 1
ATOM 782 O O . GLU A 1 98 ? 1.956 1.465 11.399 1.00 92.12 98 GLU A O 1
ATOM 787 N N . ILE A 1 99 ? 2.355 3.224 10.046 1.00 92.81 99 ILE A N 1
ATOM 788 C CA . ILE A 1 99 ? 2.989 2.485 8.948 1.00 92.81 99 ILE A CA 1
ATOM 789 C C . ILE A 1 99 ? 4.145 3.297 8.341 1.00 92.81 99 ILE A C 1
ATOM 791 O O . ILE A 1 99 ? 4.063 4.531 8.325 1.00 92.81 99 IL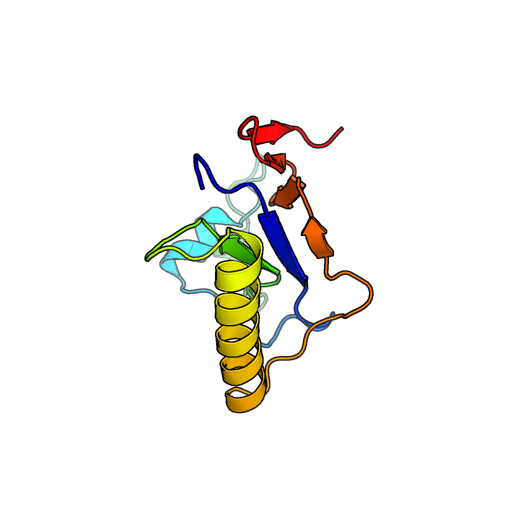E A O 1
ATOM 795 N N . PRO A 1 100 ? 5.195 2.638 7.824 1.00 91.12 100 PRO A N 1
ATOM 796 C CA . PRO A 1 100 ? 6.234 3.292 7.039 1.00 91.12 100 PRO A CA 1
ATOM 797 C C . PRO A 1 100 ? 5.708 3.651 5.641 1.00 91.12 100 PRO A C 1
ATOM 799 O O . PRO A 1 100 ? 5.014 2.859 5.006 1.00 91.12 100 PRO A O 1
ATOM 802 N N . ILE A 1 101 ? 6.017 4.863 5.181 1.00 87.25 101 ILE A N 1
ATOM 803 C CA . ILE A 1 101 ? 5.701 5.411 3.858 1.00 87.25 101 ILE A CA 1
ATOM 804 C C . ILE A 1 101 ? 6.874 6.300 3.434 1.00 87.25 101 ILE A C 1
ATOM 806 O O . ILE A 1 101 ? 7.108 7.333 4.058 1.00 87.25 101 ILE A O 1
ATOM 810 N N . LEU A 1 102 ? 7.584 5.930 2.362 1.00 81.56 102 LEU A N 1
ATOM 811 C CA . LEU A 1 102 ? 8.632 6.752 1.728 1.00 81.56 102 LEU A CA 1
ATOM 812 C C . LEU A 1 102 ? 9.673 7.327 2.722 1.00 81.56 102 LEU A C 1
ATOM 814 O O . LEU A 1 102 ? 9.988 8.515 2.690 1.00 81.56 102 LEU A O 1
ATOM 818 N N . GLY A 1 103 ? 10.175 6.498 3.646 1.00 83.00 103 GLY A N 1
ATOM 819 C CA . GLY A 1 103 ? 11.160 6.907 4.665 1.00 83.00 103 GLY A CA 1
ATOM 820 C C . GLY A 1 103 ? 10.587 7.719 5.836 1.00 83.00 103 GLY A C 1
ATOM 821 O O . GLY A 1 103 ? 11.333 8.280 6.636 1.00 83.00 103 GLY A O 1
ATOM 822 N N . CYS A 1 104 ? 9.261 7.802 5.946 1.00 88.00 104 CYS A N 1
ATOM 823 C CA . CYS A 1 104 ? 8.562 8.414 7.069 1.00 88.00 104 CYS A CA 1
ATOM 824 C C . CYS A 1 104 ? 7.638 7.402 7.751 1.00 88.00 104 CYS A C 1
ATOM 826 O O . CYS A 1 104 ? 7.048 6.548 7.101 1.00 88.00 104 CYS A O 1
ATOM 828 N N . LEU A 1 105 ? 7.407 7.563 9.049 1.00 90.31 105 LEU A N 1
ATOM 829 C CA . LEU A 1 105 ? 6.337 6.886 9.772 1.00 90.31 105 LEU A CA 1
ATOM 830 C C . LEU A 1 105 ? 5.093 7.776 9.793 1.00 90.31 105 LEU A C 1
ATOM 832 O O . LEU A 1 105 ? 5.125 8.918 10.262 1.00 90.31 105 LEU A O 1
ATOM 836 N N . ILE A 1 106 ? 3.984 7.242 9.285 1.00 89.62 106 ILE A N 1
ATOM 837 C CA . ILE A 1 106 ? 2.685 7.915 9.245 1.00 89.62 106 ILE A CA 1
ATOM 838 C C . ILE A 1 106 ? 1.747 7.237 10.232 1.00 89.62 106 ILE A C 1
ATOM 840 O O . ILE A 1 106 ? 1.493 6.038 10.140 1.00 89.62 106 ILE A O 1
ATOM 844 N N . GLY A 1 107 ? 1.182 8.018 11.149 1.00 88.94 107 GLY A N 1
A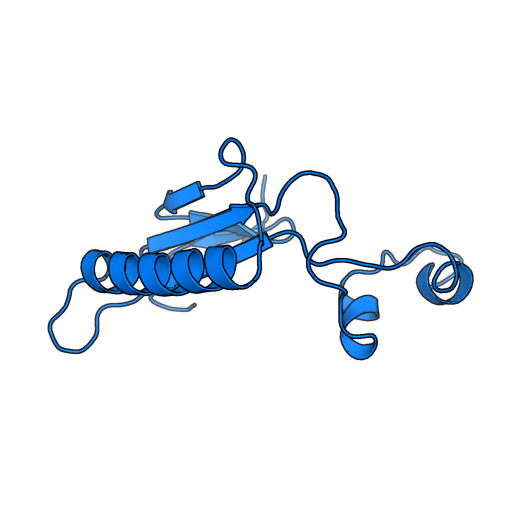TOM 845 C CA . GLY A 1 107 ? 0.197 7.528 12.107 1.00 88.94 107 GLY A CA 1
ATOM 846 C C . GLY A 1 107 ? -0.721 8.630 12.623 1.00 88.94 107 GLY A C 1
ATOM 847 O O . GLY A 1 107 ? -0.769 9.742 12.091 1.00 88.94 107 GLY A O 1
ATOM 848 N N . LYS A 1 108 ? -1.439 8.340 13.713 1.00 84.62 108 LYS A N 1
ATOM 849 C CA . LYS A 1 108 ? -2.402 9.282 14.322 1.00 84.62 108 LYS A CA 1
ATOM 850 C C . LYS A 1 108 ? -1.791 10.643 14.703 1.00 84.62 108 LYS A C 1
ATOM 852 O O . LYS A 1 108 ? -2.500 11.645 14.723 1.00 84.62 108 LYS A O 1
ATOM 857 N N . ASN A 1 109 ? -0.490 10.667 15.002 1.00 83.38 109 ASN A N 1
ATOM 858 C CA . ASN A 1 109 ? 0.249 11.852 15.444 1.00 83.38 109 ASN A CA 1
ATOM 859 C C . ASN A 1 109 ? 0.826 12.671 14.272 1.00 83.38 109 ASN A C 1
ATOM 861 O O . ASN A 1 109 ? 1.554 13.630 14.505 1.00 83.38 109 ASN A O 1
ATOM 865 N N . GLY A 1 110 ? 0.512 12.306 13.025 1.00 84.38 110 GLY A N 1
ATOM 866 C CA . GLY A 1 110 ? 1.050 12.948 11.829 1.00 84.38 110 GLY A CA 1
ATOM 867 C C . GLY A 1 110 ? 2.186 12.149 11.194 1.00 84.38 110 GLY A C 1
ATOM 868 O O . GLY A 1 110 ? 2.210 10.920 11.275 1.00 84.38 110 GLY A O 1
ATOM 869 N N . VAL A 1 111 ? 3.083 12.865 10.519 1.00 88.81 111 VAL A N 1
ATOM 870 C CA . VAL A 1 111 ? 4.226 12.311 9.782 1.00 88.81 111 VAL A CA 1
ATOM 871 C C . VAL A 1 111 ? 5.498 12.609 10.568 1.00 88.81 111 VAL A C 1
ATOM 873 O O . VAL A 1 111 ? 5.714 13.755 10.963 1.00 88.81 111 VAL A O 1
ATOM 876 N N . ARG A 1 112 ? 6.332 11.593 10.794 1.00 89.25 112 ARG A N 1
ATOM 877 C CA . ARG A 1 112 ? 7.659 11.732 11.413 1.00 89.25 112 ARG A CA 1
ATOM 878 C C . ARG A 1 112 ? 8.708 10.955 10.609 1.00 89.25 112 ARG A C 1
ATOM 880 O O . ARG A 1 112 ? 8.323 9.992 9.953 1.00 89.25 112 ARG A O 1
ATOM 887 N N . PRO A 1 113 ? 9.996 11.329 10.656 1.00 86.38 113 PRO A N 1
ATOM 888 C CA . PRO A 1 113 ? 11.057 10.528 10.045 1.00 86.38 113 PRO A CA 1
ATOM 889 C C . PRO A 1 113 ? 11.081 9.098 10.607 1.00 86.38 113 PRO A C 1
ATOM 891 O O . PRO A 1 113 ? 10.815 8.904 11.800 1.00 86.38 113 PRO A O 1
ATOM 894 N N . ASP A 1 114 ? 11.364 8.119 9.747 1.00 78.62 114 ASP A N 1
ATOM 895 C CA . ASP A 1 114 ? 11.658 6.744 10.165 1.00 78.62 114 ASP A CA 1
ATOM 896 C C . ASP A 1 114 ? 13.081 6.701 10.782 1.00 78.62 114 ASP A C 1
ATOM 898 O O . ASP A 1 114 ? 13.984 7.268 10.158 1.00 78.62 114 ASP A O 1
ATOM 902 N N . PRO A 1 115 ? 13.282 6.177 12.013 1.00 76.25 115 PRO A N 1
ATOM 903 C CA . PRO A 1 115 ? 14.565 6.225 12.731 1.00 76.25 115 PRO A CA 1
ATOM 904 C C . PRO A 1 115 ? 15.737 5.486 12.077 1.00 76.25 115 PRO A C 1
ATOM 906 O O . PRO A 1 115 ? 15.507 4.444 11.424 1.00 76.25 115 PRO A O 1
#

Organism: NCBI:txid29920